Protein AF-A0A7S3EY22-F1 (afdb_monomer)

Structure (mmCIF, N/CA/C/O backbone):
data_AF-A0A7S3EY22-F1
#
_entry.id   AF-A0A7S3EY22-F1
#
loop_
_atom_site.group_PDB
_atom_site.id
_atom_site.type_symbol
_atom_site.label_atom_id
_atom_site.label_alt_id
_atom_site.label_comp_id
_atom_site.label_asym_id
_atom_site.label_entity_id
_atom_site.label_seq_id
_atom_site.pdbx_PDB_ins_code
_atom_site.Cartn_x
_atom_site.Cartn_y
_atom_site.Cartn_z
_atom_site.occupancy
_atom_site.B_iso_or_equiv
_atom_site.auth_seq_id
_atom_site.auth_comp_id
_atom_site.auth_asym_id
_atom_site.auth_atom_id
_atom_site.pdbx_PDB_model_num
ATOM 1 N N . TRP A 1 1 ? -25.133 13.272 4.040 1.00 41.12 1 TRP A N 1
ATOM 2 C CA . TRP A 1 1 ? -23.743 13.760 3.988 1.00 41.12 1 TRP A CA 1
ATOM 3 C C . TRP A 1 1 ? -23.729 14.962 3.056 1.00 41.12 1 TRP A C 1
ATOM 5 O O . TRP A 1 1 ? -24.110 14.798 1.907 1.00 41.12 1 TRP A O 1
ATOM 15 N N . ASN A 1 2 ? -23.430 16.163 3.563 1.00 35.38 2 ASN A N 1
ATOM 16 C CA . ASN A 1 2 ? -23.323 17.387 2.760 1.00 35.38 2 ASN A CA 1
ATOM 17 C C . ASN A 1 2 ? -21.847 17.788 2.724 1.00 35.38 2 ASN A C 1
ATOM 19 O O . ASN A 1 2 ? -21.303 18.203 3.747 1.00 35.38 2 ASN A O 1
ATOM 23 N N . ALA A 1 3 ? -21.202 17.667 1.565 1.00 42.19 3 ALA A N 1
ATOM 24 C CA . ALA A 1 3 ? -19.858 18.194 1.343 1.00 42.19 3 ALA A CA 1
ATOM 25 C C . ALA A 1 3 ? -19.921 19.720 1.162 1.00 42.19 3 ALA A C 1
ATOM 27 O O . ALA A 1 3 ? -19.762 20.237 0.065 1.00 42.19 3 ALA A O 1
ATOM 28 N N . SER A 1 4 ? -20.226 20.456 2.231 1.00 46.03 4 SER A N 1
ATOM 29 C CA . SER A 1 4 ? -20.411 21.915 2.187 1.00 46.03 4 SER A CA 1
ATOM 30 C C . SER A 1 4 ? -19.193 22.704 2.676 1.00 46.03 4 SER A C 1
ATOM 32 O O . SER A 1 4 ? -19.291 23.907 2.901 1.00 46.03 4 SER A O 1
ATOM 34 N N . SER A 1 5 ? -18.052 22.044 2.889 1.00 44.78 5 SER A N 1
ATOM 35 C CA . SER A 1 5 ? -16.849 22.672 3.435 1.00 44.78 5 SER A CA 1
ATOM 36 C C . SER A 1 5 ? -15.617 22.289 2.628 1.00 44.78 5 SER A C 1
ATOM 38 O O . SER A 1 5 ? -15.099 21.180 2.740 1.00 44.78 5 SER A O 1
ATOM 40 N N . THR A 1 6 ? -15.097 23.246 1.864 1.00 44.53 6 THR A N 1
ATOM 41 C CA . THR A 1 6 ? -13.788 23.141 1.206 1.00 44.53 6 THR A CA 1
ATOM 42 C C . THR A 1 6 ? -12.627 23.194 2.202 1.00 44.53 6 THR A C 1
ATOM 44 O O . THR A 1 6 ? -11.503 22.892 1.824 1.00 44.53 6 THR A O 1
ATOM 47 N N . LYS A 1 7 ? -12.868 23.486 3.496 1.00 48.25 7 LYS A N 1
ATOM 48 C CA . LYS A 1 7 ? -11.834 23.359 4.544 1.00 48.25 7 LYS A CA 1
ATOM 49 C C . LYS A 1 7 ? -11.343 21.920 4.731 1.00 48.25 7 LYS A C 1
ATOM 51 O O . LYS A 1 7 ? -10.283 21.743 5.317 1.00 48.25 7 LYS A O 1
ATOM 56 N N . LEU A 1 8 ? -12.100 20.920 4.267 1.00 43.78 8 LEU A N 1
ATOM 57 C CA . LEU A 1 8 ? -11.668 19.517 4.255 1.00 43.78 8 LEU A CA 1
ATOM 58 C C . LEU A 1 8 ? -10.657 19.213 3.139 1.00 43.78 8 LEU A C 1
ATOM 60 O O . LEU A 1 8 ? -9.974 18.200 3.213 1.00 43.78 8 LEU A O 1
ATOM 64 N N . LEU A 1 9 ? -10.536 20.096 2.145 1.00 46.56 9 LEU A N 1
ATOM 65 C CA . LEU A 1 9 ? -9.504 20.065 1.111 1.00 46.56 9 LEU A CA 1
ATOM 66 C C . LEU A 1 9 ? -8.701 21.373 1.209 1.00 46.56 9 LEU A C 1
ATOM 68 O O . LEU A 1 9 ? -8.792 22.212 0.306 1.00 46.56 9 LEU A O 1
ATOM 72 N N . PRO A 1 10 ? -7.992 21.625 2.333 1.00 42.44 10 PRO A N 1
ATOM 73 C CA . PRO A 1 10 ? -7.150 22.812 2.428 1.00 42.44 10 PRO A CA 1
ATOM 74 C C . PRO A 1 10 ? -6.200 22.765 1.238 1.00 42.44 10 PRO A C 1
ATOM 76 O O . PRO A 1 10 ? -5.618 21.707 1.025 1.00 42.44 10 PRO A O 1
ATOM 79 N N . GLN A 1 11 ? -6.147 23.857 0.454 1.00 40.69 11 GLN A N 1
ATOM 80 C CA . GLN A 1 11 ? -5.348 24.023 -0.772 1.00 40.69 11 GLN A CA 1
ATOM 81 C C . GLN A 1 11 ? -4.453 22.817 -1.033 1.00 40.69 11 GLN A C 1
ATOM 83 O O . GLN A 1 11 ? -3.434 22.689 -0.351 1.00 40.69 11 GLN A O 1
ATOM 88 N N . LEU A 1 12 ? -4.860 21.950 -1.968 1.00 46.34 12 LEU A N 1
ATOM 89 C CA . LEU A 1 12 ? -4.031 20.865 -2.480 1.00 46.34 12 LEU A CA 1
ATOM 90 C C . LEU A 1 12 ? -2.729 21.513 -2.958 1.00 46.34 12 LEU A C 1
ATOM 92 O O . LEU A 1 12 ? -2.655 22.068 -4.054 1.00 46.34 12 LEU A O 1
ATOM 96 N N . ARG A 1 13 ? -1.735 21.595 -2.072 1.00 45.28 13 ARG A N 1
ATOM 97 C CA . ARG A 1 13 ? -0.406 22.050 -2.445 1.00 45.28 13 ARG A CA 1
ATOM 98 C C . ARG A 1 13 ? 0.091 21.018 -3.448 1.00 45.28 13 ARG A C 1
ATOM 100 O O . ARG A 1 13 ? -0.273 19.847 -3.348 1.00 45.28 13 ARG A O 1
ATOM 107 N N . ALA A 1 14 ? 0.903 21.443 -4.413 1.00 50.50 14 ALA A N 1
ATOM 108 C CA . ALA A 1 14 ? 1.670 20.473 -5.178 1.00 50.50 14 ALA A CA 1
ATOM 109 C C . ALA A 1 14 ? 2.357 19.547 -4.162 1.00 50.50 14 ALA A C 1
ATOM 111 O O . ALA A 1 14 ? 3.033 20.056 -3.263 1.00 50.50 14 ALA A O 1
ATOM 112 N N . ASN A 1 15 ? 2.143 18.235 -4.307 1.00 65.81 15 ASN A N 1
ATOM 113 C CA . ASN A 1 15 ? 2.655 17.164 -3.445 1.00 65.81 15 ASN A CA 1
ATOM 114 C C . ASN A 1 15 ? 1.811 16.914 -2.184 1.00 65.81 15 ASN A C 1
ATOM 116 O O . ASN A 1 15 ? 1.805 17.705 -1.239 1.00 65.81 15 ASN A O 1
ATOM 120 N N . GLY A 1 16 ? 1.136 15.763 -2.164 1.00 73.06 16 GLY A N 1
ATOM 121 C CA . GLY A 1 16 ? 0.319 15.300 -1.049 1.00 73.06 16 GLY A CA 1
ATOM 122 C C . GLY A 1 16 ? -0.000 13.810 -1.150 1.00 73.06 16 GLY A C 1
ATOM 123 O O . GLY A 1 16 ? 0.602 13.083 -1.944 1.00 73.06 16 GLY A O 1
ATOM 124 N N . TYR A 1 17 ? -0.945 13.375 -0.319 1.00 82.69 17 TYR A N 1
ATOM 125 C CA . TYR A 1 17 ? -1.547 12.051 -0.406 1.00 82.69 17 TYR A CA 1
ATOM 126 C C . TYR A 1 17 ? -2.777 12.099 -1.309 1.00 82.69 17 TYR A C 1
ATOM 128 O O . TYR A 1 17 ? -3.705 12.868 -1.057 1.00 82.69 17 TYR A O 1
ATOM 136 N N . GLU A 1 18 ? -2.784 11.264 -2.340 1.00 85.12 18 GLU A N 1
ATOM 137 C CA . GLU A 1 18 ? -3.900 11.081 -3.264 1.00 85.12 18 GLU A CA 1
ATOM 138 C C . GLU A 1 18 ? -4.346 9.614 -3.278 1.00 85.12 18 GLU A C 1
ATOM 140 O O . GLU A 1 18 ? -3.735 8.747 -2.648 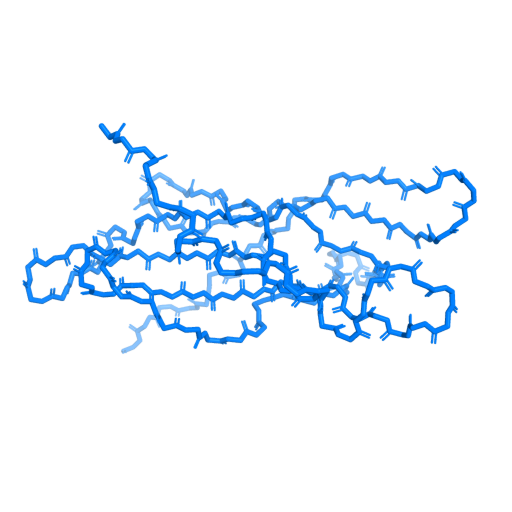1.00 85.12 18 GLU A O 1
ATOM 145 N N . ASP A 1 19 ? -5.453 9.342 -3.965 1.00 91.69 19 ASP A N 1
ATOM 146 C CA . ASP A 1 19 ? -6.013 8.002 -4.150 1.00 91.69 19 ASP A CA 1
ATOM 147 C C . ASP A 1 19 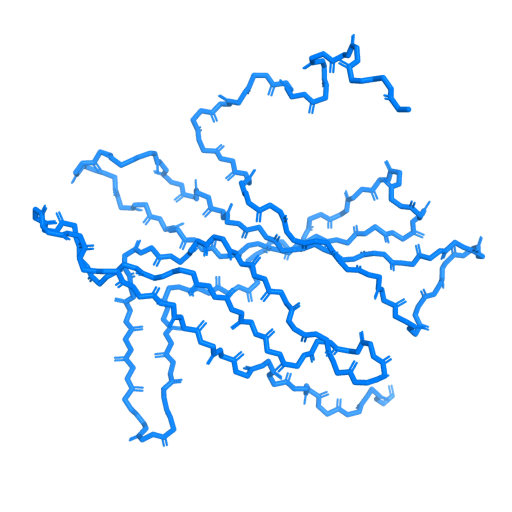? -6.144 7.159 -2.862 1.00 91.69 19 ASP A C 1
ATOM 149 O O . ASP A 1 19 ? -5.602 6.051 -2.787 1.00 91.69 19 ASP A O 1
ATOM 153 N N . PRO A 1 20 ? -6.846 7.652 -1.821 1.00 93.38 20 PRO A N 1
ATOM 154 C CA . PRO A 1 20 ? -6.999 6.899 -0.587 1.00 93.38 20 PRO A CA 1
ATOM 155 C C . PRO A 1 20 ? -7.809 5.616 -0.806 1.00 93.38 20 PRO A C 1
ATOM 157 O O . PRO A 1 20 ? -8.919 5.647 -1.342 1.00 93.38 20 PRO A O 1
ATOM 160 N N . HIS A 1 21 ? -7.314 4.508 -0.262 1.00 97.19 21 HIS A N 1
ATOM 161 C CA . HIS A 1 21 ? -8.100 3.301 -0.036 1.00 97.19 21 HIS A CA 1
ATOM 162 C C . HIS A 1 21 ? -8.167 2.991 1.455 1.00 97.19 21 HIS A C 1
ATOM 164 O O . HIS A 1 21 ? -7.140 2.778 2.095 1.00 97.19 21 HIS A O 1
ATOM 170 N N . ILE A 1 22 ? -9.387 2.959 1.996 1.00 96.75 22 ILE A N 1
ATOM 171 C CA . ILE A 1 22 ? -9.662 2.788 3.424 1.00 96.75 22 ILE A CA 1
ATOM 172 C C . ILE A 1 22 ? -10.291 1.420 3.669 1.00 96.75 22 ILE A C 1
ATOM 174 O O . ILE A 1 22 ? -11.230 1.036 2.972 1.00 96.75 22 ILE A O 1
ATOM 178 N N . TRP A 1 23 ? -9.850 0.731 4.721 1.00 96.81 23 TRP A N 1
ATOM 179 C CA . TRP A 1 23 ? -10.501 -0.481 5.212 1.00 96.81 23 TRP A CA 1
ATOM 180 C C . TRP A 1 23 ? -10.617 -0.494 6.734 1.00 96.81 23 TRP A C 1
ATOM 182 O O . TRP A 1 23 ? -9.881 0.181 7.455 1.00 96.81 23 TRP A O 1
ATOM 192 N N . ARG A 1 24 ? -11.582 -1.265 7.239 1.00 96.19 24 ARG A N 1
ATOM 193 C CA . ARG A 1 24 ? -11.739 -1.513 8.674 1.00 96.19 24 ARG A CA 1
ATOM 194 C C . ARG A 1 24 ? -10.825 -2.658 9.086 1.00 96.19 24 ARG A C 1
ATOM 196 O O . ARG A 1 24 ? -10.825 -3.695 8.432 1.00 96.19 24 ARG A O 1
ATOM 203 N N . ASP A 1 25 ? -10.128 -2.499 10.204 1.00 95.94 25 ASP A N 1
ATOM 204 C CA . ASP A 1 25 ? -9.478 -3.617 10.879 1.00 95.94 25 ASP A CA 1
ATOM 205 C C . ASP A 1 25 ? -10.556 -4.484 11.561 1.00 95.94 25 ASP A C 1
ATOM 207 O O . ASP A 1 25 ? -11.260 -3.996 12.458 1.00 95.94 25 ASP A O 1
ATOM 211 N N . PRO A 1 26 ? -10.747 -5.747 11.145 1.00 92.75 26 PRO A N 1
ATOM 212 C CA . PRO A 1 26 ? -11.779 -6.603 11.721 1.00 92.75 26 PRO A CA 1
ATOM 213 C C . PRO A 1 26 ? -11.447 -7.047 13.153 1.00 92.75 26 PRO A C 1
ATOM 215 O O . PRO A 1 26 ? -12.360 -7.404 13.897 1.00 92.75 26 PRO A O 1
ATOM 218 N N . GLN A 1 27 ? -10.171 -7.014 13.549 1.00 91.94 27 GLN A N 1
ATOM 219 C CA . GLN A 1 27 ? -9.675 -7.533 14.823 1.00 91.94 27 GLN A CA 1
ATOM 220 C C . GLN A 1 27 ? -9.520 -6.445 15.887 1.00 91.94 27 GLN A C 1
ATOM 222 O O . GLN A 1 27 ? -9.527 -6.750 17.080 1.00 91.94 27 GLN A O 1
ATOM 227 N N . ARG A 1 28 ? -9.359 -5.177 15.487 1.00 93.88 28 ARG A N 1
ATOM 228 C CA . ARG A 1 28 ? -9.045 -4.091 16.423 1.00 93.88 28 ARG A CA 1
ATOM 229 C C . ARG A 1 28 ? -10.206 -3.137 16.680 1.00 93.88 28 ARG A C 1
ATOM 231 O O . ARG A 1 28 ? -10.853 -2.597 15.784 1.00 93.88 28 ARG A O 1
ATOM 238 N N . THR A 1 29 ? -10.385 -2.851 17.965 1.00 95.75 29 THR A N 1
ATOM 239 C CA . THR A 1 29 ? -11.195 -1.743 18.474 1.00 95.75 29 THR A CA 1
ATOM 240 C C . THR A 1 29 ? -10.418 -1.010 19.554 1.00 95.75 29 THR A C 1
ATOM 242 O O . THR A 1 29 ? -9.690 -1.649 20.314 1.00 95.75 29 THR A O 1
ATOM 245 N N . LYS A 1 30 ? -10.611 0.302 19.683 1.00 95.75 30 LYS A N 1
ATOM 246 C CA . LYS A 1 30 ? -10.053 1.095 20.785 1.00 95.75 30 LYS A CA 1
ATOM 247 C C . LYS A 1 30 ? -11.162 1.931 21.404 1.00 95.75 30 LYS A C 1
ATOM 249 O O . LYS A 1 30 ? -11.913 2.603 20.703 1.00 95.75 30 LYS A O 1
ATOM 254 N N . SER A 1 31 ? -11.321 1.818 22.723 1.00 94.88 31 SER A N 1
ATOM 255 C CA . SER A 1 31 ? -12.401 2.483 23.470 1.00 94.88 31 SER A CA 1
ATOM 256 C C . SER A 1 31 ? -13.799 2.236 22.872 1.00 94.88 31 SER A C 1
ATOM 258 O O . SER A 1 31 ? -14.617 3.149 22.786 1.00 94.88 31 SER A O 1
ATOM 260 N N . GLY A 1 32 ? -14.057 1.008 22.403 1.00 94.38 32 GLY A N 1
ATOM 261 C CA . GLY A 1 32 ? -15.328 0.612 21.781 1.00 94.38 32 GLY A CA 1
ATOM 262 C C . GLY A 1 32 ? -15.545 1.109 20.345 1.00 94.38 32 GLY A C 1
ATOM 263 O O . GLY A 1 32 ? -16.598 0.844 19.771 1.00 94.38 32 GLY A O 1
ATOM 264 N N . LYS A 1 33 ? -14.575 1.806 19.745 1.00 95.75 33 LYS A N 1
ATOM 265 C CA . LYS A 1 33 ? -14.653 2.304 18.367 1.00 95.75 33 LYS A CA 1
ATOM 266 C C . LYS A 1 33 ? -13.856 1.418 17.405 1.00 95.75 33 LYS A C 1
ATOM 268 O O . LYS A 1 33 ? -12.836 0.855 17.815 1.00 95.75 33 LYS A O 1
ATOM 273 N N . PRO A 1 34 ? -14.297 1.270 16.143 1.00 96.06 34 PRO A N 1
ATOM 274 C CA . PRO A 1 34 ? -13.550 0.517 15.143 1.00 96.06 34 PRO A CA 1
ATOM 275 C C . PRO A 1 34 ? -12.223 1.203 14.810 1.00 96.06 34 PRO A C 1
ATOM 277 O O . PRO A 1 34 ? -12.149 2.433 14.765 1.00 96.06 34 PRO A O 1
ATOM 280 N N . VAL A 1 35 ? -11.201 0.392 14.538 1.00 96.88 35 VAL A N 1
ATOM 281 C CA . VAL A 1 35 ? -9.951 0.861 13.938 1.00 96.88 35 VAL A CA 1
ATOM 282 C C . VAL A 1 35 ? -10.075 0.802 12.414 1.00 96.88 35 VAL A C 1
ATOM 284 O O . VAL A 1 35 ? -10.558 -0.187 11.859 1.00 96.88 35 VAL A O 1
ATOM 287 N N . PHE A 1 36 ? -9.646 1.863 11.740 1.00 97.19 36 PHE A N 1
ATOM 288 C CA . PHE A 1 36 ? -9.547 1.942 10.287 1.00 97.19 36 PHE A CA 1
ATOM 289 C C . PHE A 1 36 ? -8.096 2.120 9.866 1.00 97.19 36 PHE A C 1
ATOM 291 O O . PHE A 1 36 ? -7.295 2.711 10.585 1.00 97.19 36 PHE A O 1
ATOM 298 N N . HIS A 1 37 ? -7.785 1.641 8.676 1.00 97.25 37 HIS A N 1
ATOM 299 C CA . HIS A 1 37 ? -6.519 1.839 7.996 1.00 97.25 37 HIS A CA 1
ATOM 300 C C . HIS A 1 37 ? -6.765 2.497 6.651 1.00 97.25 37 HIS A C 1
ATOM 302 O O . HIS A 1 37 ? -7.846 2.362 6.079 1.00 97.25 37 HIS A O 1
ATOM 308 N N . ALA A 1 38 ? -5.749 3.176 6.145 1.00 96.38 38 ALA A N 1
ATOM 309 C CA . ALA A 1 38 ? -5.744 3.760 4.825 1.00 96.38 38 ALA A CA 1
ATOM 310 C C . ALA A 1 38 ? -4.377 3.573 4.170 1.00 96.38 38 ALA A C 1
ATOM 312 O O . ALA A 1 38 ? -3.351 3.645 4.847 1.00 96.38 38 ALA A O 1
ATOM 313 N N . VAL A 1 39 ? -4.373 3.369 2.855 1.00 96.06 39 VAL A N 1
ATOM 314 C CA . VAL A 1 39 ? -3.187 3.516 2.004 1.00 96.06 39 VAL A CA 1
ATOM 315 C C . VAL A 1 39 ? -3.424 4.604 0.970 1.00 96.06 39 VAL A C 1
ATOM 317 O O . VAL A 1 39 ? -4.564 4.833 0.567 1.00 96.06 39 VAL A O 1
ATOM 320 N N . PHE A 1 40 ? -2.348 5.259 0.549 1.00 92.81 40 PHE A N 1
ATOM 321 C CA . PHE A 1 40 ? -2.385 6.416 -0.343 1.00 92.81 40 PHE A CA 1
ATOM 322 C C . PHE A 1 40 ? -1.285 6.324 -1.383 1.00 92.81 40 PHE A C 1
ATOM 324 O O . PHE A 1 40 ? -0.228 5.748 -1.118 1.00 92.81 40 PHE A O 1
ATOM 331 N N . HIS A 1 41 ? -1.503 6.962 -2.524 1.00 91.00 41 HIS A N 1
ATOM 332 C CA . HIS A 1 41 ? -0.405 7.402 -3.364 1.00 91.00 41 HIS A CA 1
ATOM 333 C C . HIS A 1 41 ? 0.249 8.637 -2.720 1.00 91.00 41 HIS A C 1
ATOM 335 O O . HIS A 1 41 ? -0.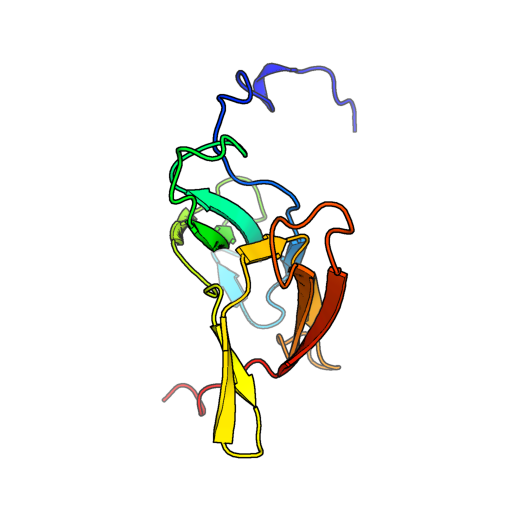417 9.636 -2.457 1.00 91.00 41 HIS A O 1
ATOM 341 N N . ALA A 1 42 ? 1.549 8.560 -2.438 1.00 86.00 42 ALA A N 1
ATOM 342 C CA . ALA A 1 42 ? 2.341 9.604 -1.805 1.00 86.00 42 ALA A CA 1
ATOM 343 C C . ALA A 1 42 ? 3.337 10.220 -2.791 1.00 86.00 42 ALA A C 1
ATOM 345 O O . ALA A 1 42 ? 4.340 9.610 -3.167 1.00 86.00 42 ALA A O 1
ATOM 346 N N . MET A 1 43 ? 3.078 11.471 -3.163 1.00 79.81 43 MET A N 1
ATOM 347 C CA . MET A 1 43 ? 3.887 12.218 -4.126 1.00 79.81 43 MET A CA 1
ATOM 348 C C . MET A 1 43 ? 5.045 12.944 -3.431 1.00 79.81 43 MET A C 1
ATOM 350 O O . MET A 1 43 ? 5.078 14.174 -3.359 1.00 79.81 43 MET A O 1
ATOM 354 N N . ILE A 1 44 ? 5.997 12.195 -2.873 1.00 70.56 44 ILE A N 1
ATOM 355 C CA . ILE A 1 44 ? 7.161 12.791 -2.208 1.00 70.56 44 ILE A CA 1
ATOM 356 C C . ILE A 1 44 ? 8.105 13.370 -3.274 1.00 70.56 44 ILE A C 1
ATOM 358 O O . ILE A 1 44 ? 8.593 12.661 -4.152 1.00 70.56 44 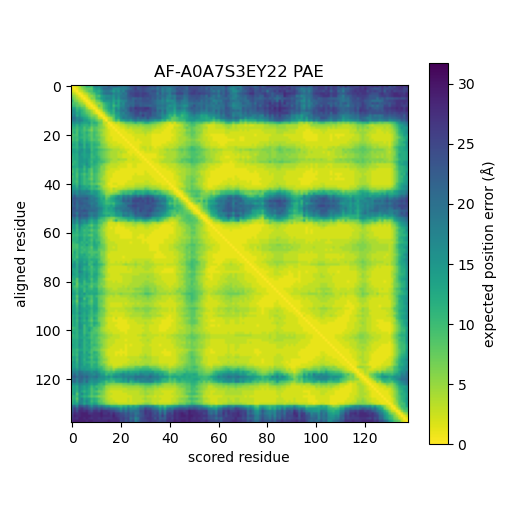ILE A O 1
ATOM 362 N N . GLY A 1 45 ? 8.407 14.667 -3.173 1.00 62.47 45 GLY A N 1
ATOM 363 C CA . GLY A 1 45 ? 9.477 15.302 -3.951 1.00 62.47 45 GLY A CA 1
ATOM 364 C C . GLY A 1 45 ? 9.076 16.046 -5.230 1.00 62.47 45 GLY A C 1
ATOM 365 O O . GLY A 1 45 ? 9.970 16.599 -5.864 1.00 62.47 45 GLY A O 1
ATOM 366 N N . GLY A 1 46 ? 7.792 16.141 -5.603 1.00 60.84 46 GLY A N 1
ATOM 367 C CA . GLY A 1 46 ? 7.370 16.999 -6.725 1.00 60.84 46 GLY A CA 1
ATOM 368 C C . GLY A 1 46 ? 6.352 16.394 -7.696 1.00 60.84 46 GLY A C 1
ATOM 369 O O . GLY A 1 46 ? 6.264 15.177 -7.859 1.00 60.84 46 GLY A O 1
ATOM 370 N N . TRP A 1 47 ? 5.636 17.277 -8.406 1.00 59.88 47 TRP A N 1
ATOM 371 C CA . TRP A 1 47 ? 4.826 16.945 -9.587 1.00 59.88 47 TRP A CA 1
ATOM 372 C C . TRP A 1 47 ? 5.733 16.599 -10.784 1.00 59.88 47 TRP A C 1
ATOM 374 O O . TRP A 1 47 ? 6.929 16.874 -10.733 1.00 59.88 47 TRP A O 1
ATOM 384 N N . HIS A 1 48 ? 5.184 16.012 -11.856 1.00 54.88 48 HIS A N 1
ATOM 385 C CA . HIS A 1 48 ? 5.906 15.489 -13.036 1.00 54.88 48 HIS A CA 1
ATOM 386 C C . HIS A 1 48 ? 6.635 16.564 -13.871 1.00 54.88 48 HIS A C 1
ATOM 388 O O . HIS A 1 48 ? 6.319 16.792 -15.038 1.00 54.88 48 HIS A O 1
ATOM 394 N N . GLY A 1 49 ? 7.619 17.243 -13.296 1.00 51.97 49 GLY A N 1
ATOM 395 C CA . GLY A 1 49 ? 8.646 17.932 -14.057 1.00 51.97 49 GLY A CA 1
ATOM 396 C C . GLY A 1 49 ? 9.765 16.937 -14.380 1.00 51.97 49 GLY A C 1
ATOM 397 O O . GLY A 1 49 ? 10.157 16.179 -13.494 1.00 51.97 49 GLY A O 1
ATOM 398 N N . PRO A 1 50 ? 10.328 16.945 -15.600 1.00 50.22 50 PRO A N 1
ATOM 399 C CA . PRO A 1 50 ? 11.477 16.105 -15.974 1.00 50.22 50 PRO A CA 1
ATOM 400 C C . PRO A 1 50 ? 12.738 16.360 -15.120 1.00 50.22 50 PRO A C 1
ATOM 402 O O . PRO A 1 50 ? 13.725 15.642 -15.234 1.00 50.22 50 PRO A O 1
ATOM 405 N N . GLU A 1 51 ? 12.699 17.388 -14.274 1.00 50.47 51 GLU A N 1
ATOM 406 C CA . GLU A 1 51 ? 13.744 17.850 -13.362 1.00 50.47 51 GLU A CA 1
ATOM 407 C C . GLU A 1 51 ? 13.578 17.369 -11.908 1.00 50.47 51 GLU A C 1
ATOM 409 O O . GLU A 1 51 ? 14.502 17.525 -11.110 1.00 50.47 51 GLU A O 1
ATOM 414 N N . PHE A 1 52 ? 12.443 16.753 -11.550 1.00 53.00 52 PHE A N 1
ATOM 415 C CA . PHE A 1 52 ? 12.206 16.242 -10.199 1.00 53.00 52 PHE A CA 1
ATOM 416 C C . PHE A 1 52 ? 12.414 14.727 -10.156 1.00 53.00 52 PHE A C 1
ATOM 418 O O . PHE A 1 52 ? 11.701 13.970 -10.811 1.00 53.00 52 PHE A O 1
ATOM 425 N N . ASN A 1 53 ? 13.370 14.279 -9.338 1.00 54.00 53 ASN A N 1
ATOM 426 C CA . ASN A 1 53 ? 13.501 12.880 -8.925 1.00 54.00 53 ASN A CA 1
ATOM 427 C C . ASN A 1 53 ? 12.363 12.546 -7.945 1.00 54.00 53 ASN A C 1
ATOM 429 O O . ASN A 1 53 ? 12.589 12.427 -6.740 1.00 54.00 53 ASN A O 1
ATOM 433 N N . ASN A 1 54 ? 11.122 12.545 -8.435 1.00 62.94 54 ASN A N 1
ATOM 434 C CA . ASN A 1 54 ? 9.959 12.310 -7.598 1.00 62.94 54 ASN A CA 1
ATOM 435 C C . ASN A 1 54 ? 9.892 10.835 -7.197 1.00 62.94 54 ASN A C 1
ATOM 437 O O . ASN A 1 54 ? 9.928 9.928 -8.026 1.00 62.94 54 ASN A O 1
ATOM 441 N N . THR A 1 55 ? 9.785 10.588 -5.897 1.00 65.69 55 THR A N 1
ATOM 442 C CA . THR A 1 55 ? 9.601 9.235 -5.384 1.00 65.69 55 THR A CA 1
ATOM 443 C C . THR A 1 55 ? 8.111 9.053 -5.138 1.00 65.69 55 THR A C 1
ATOM 445 O O . THR A 1 55 ? 7.579 9.485 -4.117 1.00 65.69 55 THR A O 1
ATOM 448 N N . GLN A 1 56 ? 7.426 8.447 -6.105 1.00 78.88 56 GLN A N 1
ATOM 449 C CA . GLN A 1 56 ? 5.989 8.176 -6.037 1.00 78.88 56 GLN A CA 1
ATOM 450 C C . GLN A 1 56 ? 5.734 6.848 -5.329 1.00 78.88 56 GLN A C 1
ATOM 452 O O . GLN A 1 56 ? 5.703 5.782 -5.943 1.00 78.88 56 GLN A O 1
ATOM 457 N N . VAL A 1 57 ? 5.642 6.913 -4.003 1.00 85.31 57 VAL A N 1
ATOM 458 C CA . VAL A 1 57 ? 5.536 5.741 -3.124 1.00 85.31 57 VAL A CA 1
ATOM 459 C C . VAL A 1 57 ? 4.125 5.582 -2.579 1.00 85.31 57 VAL A C 1
ATOM 461 O O . VAL A 1 57 ? 3.241 6.397 -2.820 1.00 85.31 57 VAL A O 1
ATOM 464 N N . GLY A 1 58 ? 3.911 4.517 -1.820 1.00 90.12 58 GLY A N 1
ATOM 465 C CA . GLY A 1 58 ? 2.727 4.348 -1.001 1.00 90.12 58 GLY A CA 1
ATOM 466 C C . GLY A 1 58 ? 2.933 4.855 0.409 1.00 90.12 58 GLY A C 1
ATOM 467 O O . GLY A 1 58 ? 3.978 4.578 0.991 1.00 90.12 58 GLY A O 1
ATOM 468 N N . ALA A 1 59 ? 1.924 5.492 0.992 1.00 90.38 59 ALA A N 1
ATOM 469 C CA . ALA A 1 59 ? 1.882 5.785 2.426 1.00 90.38 59 ALA A CA 1
ATOM 470 C C . ALA A 1 59 ? 0.771 5.002 3.127 1.00 90.38 59 ALA A C 1
ATOM 472 O O . ALA A 1 59 ? -0.169 4.541 2.476 1.00 90.38 59 ALA A O 1
ATOM 473 N N . HIS A 1 60 ? 0.875 4.868 4.449 1.00 94.31 60 HIS A N 1
ATOM 474 C CA . HIS A 1 60 ? -0.149 4.271 5.299 1.00 94.31 60 HIS A CA 1
ATOM 475 C C . HIS A 1 60 ? -0.518 5.203 6.454 1.00 94.31 60 HIS A C 1
ATOM 477 O O . HIS A 1 60 ? 0.337 5.838 7.060 1.00 94.31 60 HIS A O 1
ATOM 483 N N . ALA A 1 61 ? -1.802 5.228 6.803 1.00 93.69 61 ALA A N 1
ATOM 484 C CA . ALA A 1 61 ? -2.296 5.864 8.015 1.00 93.69 61 ALA A CA 1
ATOM 485 C C . ALA A 1 61 ? -3.330 4.970 8.701 1.00 93.69 61 ALA A C 1
ATOM 487 O O . ALA A 1 61 ? -3.953 4.116 8.070 1.00 93.69 61 ALA A O 1
ATOM 488 N N . TYR A 1 62 ? -3.567 5.192 9.990 1.00 95.81 62 TYR A N 1
ATOM 489 C CA . TYR A 1 62 ? -4.659 4.540 10.710 1.00 95.81 62 TYR A CA 1
ATOM 490 C C . TYR A 1 62 ? -5.459 5.531 11.551 1.00 95.81 62 TYR A C 1
ATOM 492 O O . TYR A 1 62 ? -4.962 6.574 11.969 1.00 95.81 62 TYR A O 1
ATOM 500 N N . SER A 1 63 ? -6.707 5.175 11.826 1.00 95.88 63 SER A N 1
ATOM 501 C CA . SER A 1 63 ? -7.576 5.848 12.781 1.00 95.88 63 SER A CA 1
ATOM 502 C C . SER A 1 63 ? -8.013 4.846 13.833 1.00 95.88 63 SER A C 1
ATOM 504 O O . SER A 1 63 ? -8.500 3.769 13.498 1.00 95.88 63 SER A O 1
ATOM 506 N N . ASP A 1 64 ? -7.857 5.192 15.106 1.00 96.56 64 ASP A N 1
ATOM 507 C CA . ASP A 1 64 ? -8.287 4.348 16.221 1.00 96.56 64 ASP A CA 1
ATOM 508 C C . ASP A 1 64 ? -9.472 4.925 17.008 1.00 96.56 64 ASP A C 1
ATOM 510 O O . ASP A 1 64 ? -9.859 4.393 18.045 1.00 96.56 64 ASP A O 1
ATOM 514 N N . ASP A 1 65 ? -10.102 5.975 16.486 1.00 94.00 65 ASP A N 1
ATOM 515 C CA . ASP A 1 65 ? -11.242 6.644 17.103 1.00 94.00 65 ASP A CA 1
ATOM 516 C C . ASP A 1 65 ? -12.503 6.610 16.230 1.00 94.00 65 ASP A C 1
ATOM 518 O O . ASP A 1 65 ? -13.414 7.414 16.432 1.00 94.00 65 ASP A O 1
ATOM 522 N N . GLY A 1 66 ? -12.594 5.655 15.304 1.00 92.50 66 GLY A N 1
ATOM 523 C CA . GLY A 1 66 ? -13.738 5.512 14.407 1.00 92.50 66 GLY A CA 1
ATOM 524 C C . GLY A 1 66 ? -13.705 6.440 13.190 1.00 92.50 66 GLY A C 1
ATOM 525 O O . GLY A 1 66 ? -14.760 6.724 12.627 1.00 92.50 66 GLY A O 1
ATOM 526 N N . GLY A 1 67 ? -12.521 6.893 12.773 1.00 90.69 67 GLY A N 1
ATOM 527 C CA . GLY A 1 67 ? -12.324 7.713 11.576 1.00 90.69 67 GLY A CA 1
ATOM 528 C C . GLY A 1 67 ? -12.348 9.222 11.830 1.00 90.69 67 GLY A C 1
ATOM 529 O O . GLY A 1 67 ? -12.410 9.981 10.863 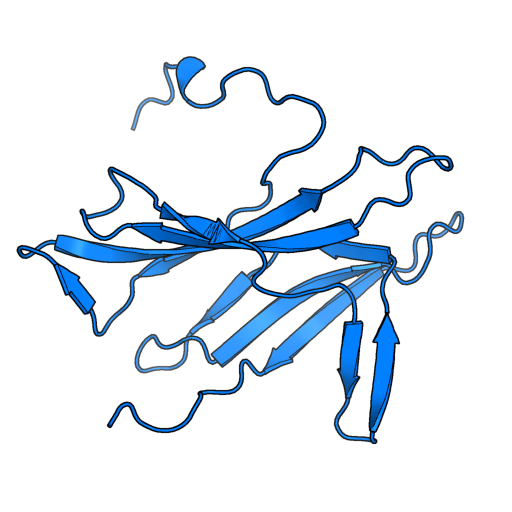1.00 90.69 67 GLY A O 1
ATOM 530 N N . HIS A 1 68 ? -12.324 9.676 13.089 1.00 89.19 68 HIS A N 1
ATOM 531 C CA . HIS A 1 68 ? -12.348 11.106 13.421 1.00 89.19 68 HIS A CA 1
ATOM 532 C C . HIS A 1 68 ? -10.960 11.745 13.364 1.00 89.19 68 HIS A C 1
ATOM 534 O O . HIS A 1 68 ? -10.839 12.892 12.934 1.00 89.19 68 HIS A O 1
ATOM 540 N N . SER A 1 69 ? -9.924 11.017 13.772 1.00 89.69 69 SER A N 1
ATOM 541 C CA . SER A 1 69 ? -8.525 11.427 13.665 1.00 89.69 69 SER A CA 1
ATOM 542 C C . SER A 1 69 ? -7.681 10.334 13.018 1.00 89.69 69 SER A C 1
ATOM 544 O O . SER A 1 69 ? -8.008 9.149 13.095 1.00 89.69 69 SER A O 1
ATOM 546 N N . TRP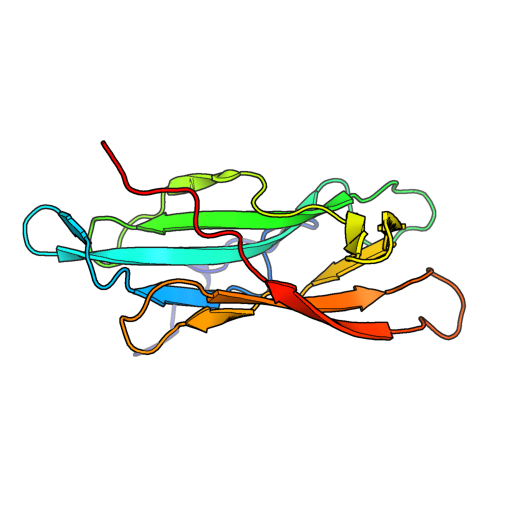 A 1 70 ? -6.607 10.750 12.347 1.00 90.25 70 TRP A N 1
ATOM 547 C CA . TRP A 1 70 ? -5.728 9.879 11.572 1.00 90.25 70 TRP A CA 1
ATOM 548 C C . TRP A 1 70 ? -4.276 10.091 11.987 1.00 90.25 70 TRP A C 1
ATOM 550 O O . TRP A 1 70 ? -3.826 11.225 12.140 1.00 90.25 70 TRP A O 1
ATOM 560 N N . THR A 1 71 ? -3.559 8.987 12.166 1.00 88.88 71 THR A N 1
ATOM 561 C CA . THR A 1 71 ? -2.121 8.940 12.428 1.00 88.88 71 THR A CA 1
ATOM 562 C C . THR A 1 71 ? -1.426 8.414 11.181 1.00 88.88 71 THR A C 1
ATOM 564 O O . THR A 1 71 ? -1.668 7.275 10.782 1.00 88.88 71 THR A O 1
ATOM 567 N N . ASP A 1 72 ? -0.592 9.249 10.567 1.00 87.12 72 ASP A N 1
ATOM 568 C CA . ASP A 1 72 ? 0.299 8.863 9.472 1.00 87.12 72 ASP A CA 1
ATOM 569 C C . ASP A 1 72 ? 1.432 7.974 10.010 1.00 87.12 72 ASP A C 1
ATOM 571 O O . ASP A 1 72 ? 2.009 8.270 11.059 1.00 87.12 72 ASP A O 1
ATOM 575 N N . THR A 1 73 ? 1.722 6.871 9.322 1.00 86.75 73 THR A N 1
ATOM 576 C CA . THR A 1 73 ? 2.830 5.958 9.644 1.00 86.75 73 THR A CA 1
ATOM 577 C C . THR A 1 73 ? 3.865 5.889 8.525 1.00 86.75 73 THR A C 1
ATOM 579 O O . THR A 1 73 ? 4.634 4.931 8.470 1.00 86.75 73 THR A O 1
ATOM 582 N N . GLU A 1 74 ? 3.867 6.876 7.632 1.00 85.12 74 GLU A N 1
ATOM 583 C CA . GLU A 1 74 ? 4.823 7.044 6.546 1.00 85.12 74 GLU A CA 1
ATOM 584 C C . GLU A 1 74 ? 4.727 5.943 5.470 1.00 85.12 74 GLU A C 1
ATOM 586 O O . GLU A 1 74 ? 3.642 5.459 5.134 1.00 85.12 74 GLU A O 1
ATOM 591 N N . THR A 1 75 ? 5.863 5.600 4.853 1.00 88.19 75 THR A N 1
ATOM 592 C CA . THR A 1 75 ? 5.926 4.780 3.637 1.00 88.19 75 THR A CA 1
ATOM 593 C C . THR A 1 75 ? 5.473 3.341 3.897 1.00 88.19 75 THR A C 1
ATOM 595 O O . THR A 1 75 ? 6.063 2.624 4.699 1.00 88.19 75 THR A O 1
ATOM 598 N N . ALA A 1 76 ? 4.463 2.894 3.151 1.00 90.81 76 ALA A N 1
ATOM 599 C CA . ALA A 1 76 ? 3.897 1.547 3.215 1.00 90.81 76 ALA A CA 1
ATOM 600 C C . ALA A 1 76 ? 4.451 0.609 2.136 1.00 90.81 76 ALA A C 1
ATOM 602 O O . ALA A 1 76 ? 4.606 -0.590 2.357 1.00 90.81 76 ALA A O 1
ATOM 603 N N . PHE A 1 77 ? 4.732 1.147 0.950 1.00 91.56 77 PHE A N 1
ATOM 604 C CA . PHE A 1 77 ? 5.324 0.412 -0.164 1.00 91.56 77 PHE A CA 1
ATOM 605 C C . PHE A 1 77 ? 6.142 1.365 -1.031 1.00 91.56 77 PHE A C 1
ATOM 607 O O . PHE A 1 77 ? 5.827 2.546 -1.125 1.00 91.56 77 PHE A O 1
ATOM 614 N N . ASN A 1 78 ? 7.188 0.861 -1.682 1.00 90.81 78 ASN A N 1
ATOM 615 C CA . ASN A 1 78 ? 8.038 1.649 -2.573 1.00 90.81 78 ASN A CA 1
ATOM 616 C C . ASN A 1 78 ? 7.809 1.266 -4.046 1.00 90.81 78 ASN A C 1
ATOM 618 O O . ASN A 1 78 ? 6.957 0.435 -4.369 1.00 90.81 78 ASN A O 1
ATOM 622 N N . LEU A 1 79 ? 8.599 1.867 -4.934 1.00 90.00 79 LEU A N 1
ATOM 623 C CA . LEU A 1 79 ? 8.547 1.667 -6.382 1.00 90.00 79 LEU A CA 1
ATOM 624 C C . LEU A 1 79 ? 9.073 0.308 -6.865 1.00 90.00 79 LEU A C 1
ATOM 626 O O . LEU A 1 79 ? 8.845 -0.045 -8.021 1.00 90.00 79 LEU A O 1
ATOM 630 N N . THR A 1 80 ? 9.782 -0.444 -6.025 1.00 91.19 80 THR A N 1
ATOM 631 C CA . THR A 1 80 ? 10.423 -1.700 -6.416 1.00 91.19 80 THR A CA 1
ATOM 632 C C . THR A 1 80 ? 9.545 -2.883 -6.045 1.00 91.19 80 THR A C 1
ATOM 634 O O . THR A 1 80 ? 9.181 -3.071 -4.887 1.00 91.19 80 THR A O 1
ATOM 637 N N . VAL A 1 81 ? 9.244 -3.725 -7.028 1.00 91.31 81 VAL A N 1
ATOM 638 C CA . VAL A 1 81 ? 8.577 -5.009 -6.812 1.00 91.31 81 VAL A CA 1
ATOM 639 C C . VAL A 1 81 ? 9.565 -6.132 -7.073 1.00 91.31 81 VAL A C 1
ATOM 641 O O . VAL A 1 81 ? 10.241 -6.139 -8.100 1.00 91.31 81 VAL A O 1
ATOM 644 N N . GLN A 1 82 ? 9.652 -7.047 -6.111 1.00 91.38 82 GLN A N 1
ATOM 645 C CA . GLN A 1 82 ? 10.408 -8.292 -6.196 1.00 91.38 82 GLN A CA 1
ATOM 646 C C . GLN A 1 82 ? 9.465 -9.400 -6.670 1.00 91.38 82 GLN A C 1
ATOM 648 O O . GLN A 1 82 ? 8.356 -9.518 -6.140 1.00 91.38 82 GLN A O 1
ATOM 653 N N . TYR A 1 83 ? 9.897 -10.188 -7.648 1.00 89.38 83 TYR A N 1
ATOM 654 C CA . TYR A 1 83 ? 9.145 -11.315 -8.194 1.00 89.38 83 TYR A CA 1
ATOM 655 C C . TYR A 1 83 ? 9.677 -12.645 -7.645 1.00 89.38 83 TYR A C 1
ATOM 657 O O . TYR A 1 83 ? 10.775 -12.726 -7.091 1.00 89.38 83 TYR A O 1
ATOM 665 N N . ASP A 1 84 ? 8.870 -13.694 -7.766 1.00 89.19 84 ASP A N 1
ATOM 666 C CA . ASP A 1 84 ? 9.164 -15.040 -7.262 1.00 89.19 84 ASP A CA 1
ATOM 667 C C . ASP A 1 84 ? 10.292 -15.752 -8.027 1.00 89.19 84 ASP A C 1
ATOM 669 O O . ASP A 1 84 ? 10.970 -16.612 -7.466 1.00 89.19 84 ASP A O 1
ATOM 673 N N . ASP A 1 85 ? 10.549 -15.347 -9.270 1.00 91.12 85 ASP A N 1
ATOM 674 C CA . ASP A 1 85 ? 11.699 -15.772 -10.075 1.00 91.12 85 ASP A CA 1
ATOM 675 C C . ASP A 1 85 ? 13.031 -15.107 -9.662 1.00 91.12 85 ASP A C 1
ATOM 677 O O . ASP A 1 85 ? 14.075 -15.360 -10.269 1.00 91.12 85 ASP A O 1
ATOM 681 N N . GLY A 1 86 ? 13.011 -14.268 -8.620 1.00 91.81 86 GLY A N 1
ATOM 682 C CA . GLY A 1 86 ? 14.170 -13.544 -8.100 1.00 91.81 86 GLY A CA 1
ATOM 683 C C . GLY A 1 86 ? 14.513 -12.268 -8.872 1.00 91.81 86 GLY A C 1
ATOM 684 O O . GLY A 1 86 ? 15.478 -11.586 -8.520 1.00 91.81 86 GLY A O 1
ATOM 685 N N . THR A 1 87 ? 13.750 -11.922 -9.912 1.00 92.75 87 THR A N 1
ATOM 686 C CA . THR A 1 87 ? 13.898 -10.648 -10.620 1.00 92.75 87 THR A CA 1
ATOM 687 C C . THR A 1 87 ? 13.191 -9.511 -9.882 1.00 92.75 87 THR A C 1
ATOM 689 O O . THR A 1 87 ? 12.400 -9.716 -8.959 1.00 92.75 87 THR A O 1
ATOM 692 N N . SER A 1 88 ? 13.474 -8.270 -10.285 1.00 92.88 88 SER A N 1
ATOM 693 C CA . SER A 1 88 ? 12.796 -7.093 -9.742 1.00 92.88 88 SER A CA 1
ATOM 694 C C . SER A 1 88 ? 12.517 -6.053 -10.816 1.00 92.88 88 SER A C 1
ATOM 696 O O . SER A 1 88 ? 13.193 -5.988 -11.843 1.00 92.88 88 SER A O 1
ATOM 698 N N . THR A 1 89 ? 11.509 -5.220 -10.581 1.00 90.56 89 THR A N 1
ATOM 699 C CA . THR A 1 89 ? 11.238 -4.029 -11.390 1.00 90.56 89 THR A CA 1
ATOM 700 C C . THR A 1 89 ? 11.064 -2.832 -10.474 1.00 90.56 89 THR A C 1
ATOM 702 O O . THR A 1 89 ? 10.228 -2.858 -9.574 1.00 90.56 89 THR A O 1
ATOM 705 N N . THR A 1 90 ? 11.831 -1.774 -10.729 1.00 90.94 90 THR A N 1
ATOM 706 C CA . THR A 1 90 ? 11.610 -0.454 -10.133 1.00 90.94 90 THR A CA 1
ATOM 707 C C . THR A 1 90 ? 10.817 0.390 -11.118 1.00 90.94 90 THR A C 1
ATOM 709 O O . THR A 1 90 ? 11.314 0.737 -12.187 1.00 90.94 90 THR A O 1
ATOM 712 N N . PHE A 1 91 ? 9.571 0.684 -10.765 1.00 88.19 91 PHE A N 1
ATOM 713 C CA . PHE A 1 91 ? 8.679 1.531 -11.550 1.00 88.19 91 PHE A CA 1
ATOM 714 C C . PHE A 1 91 ? 9.015 3.014 -11.358 1.00 88.19 91 PHE A C 1
ATOM 716 O O . PHE A 1 91 ? 9.667 3.385 -10.386 1.00 88.19 91 PHE A O 1
ATOM 723 N N . VAL A 1 92 ? 8.535 3.876 -12.257 1.00 84.44 92 VAL A N 1
ATOM 724 C CA . VAL A 1 92 ? 8.595 5.338 -12.047 1.00 84.44 92 VAL A CA 1
ATOM 725 C C . VAL A 1 92 ? 7.398 5.851 -11.247 1.00 84.44 92 VAL A C 1
ATOM 727 O O . VAL A 1 92 ? 7.475 6.907 -10.633 1.00 84.44 92 VAL A O 1
ATOM 730 N N . GLN A 1 93 ? 6.293 5.099 -11.242 1.00 85.81 93 GLN A N 1
ATOM 731 C CA . GLN A 1 93 ? 5.083 5.424 -10.489 1.00 85.81 93 GLN A CA 1
ATOM 732 C C . GLN A 1 93 ? 4.439 4.154 -9.951 1.00 85.81 93 GLN A C 1
ATOM 734 O O . GLN A 1 93 ? 4.358 3.153 -10.673 1.00 85.81 93 GLN A O 1
ATOM 739 N N . ARG A 1 94 ? 3.939 4.227 -8.715 1.00 90.38 94 ARG A N 1
ATOM 740 C CA . ARG A 1 94 ? 2.984 3.275 -8.149 1.00 90.38 94 ARG A CA 1
ATOM 741 C C . ARG A 1 94 ? 1.856 4.041 -7.471 1.00 90.38 94 ARG A C 1
ATOM 743 O O . ARG A 1 94 ? 2.048 4.629 -6.413 1.00 90.38 94 ARG A O 1
ATOM 750 N N . GLU A 1 95 ? 0.685 4.014 -8.087 1.00 90.62 95 GLU A N 1
ATOM 751 C CA . GLU A 1 95 ? -0.454 4.875 -7.753 1.00 90.62 95 GLU A CA 1
ATOM 752 C C . GLU A 1 95 ? -1.741 4.061 -7.560 1.00 90.62 95 GLU A C 1
ATOM 754 O O . GLU A 1 95 ? -1.774 2.851 -7.821 1.00 90.62 95 GLU A O 1
ATOM 759 N N . ARG A 1 96 ? -2.811 4.726 -7.104 1.00 94.81 96 ARG A N 1
ATOM 760 C CA . ARG A 1 96 ? -4.135 4.121 -6.875 1.00 94.81 96 ARG A CA 1
ATOM 761 C C . ARG A 1 96 ? -4.086 2.813 -6.078 1.00 94.81 96 ARG A C 1
ATOM 763 O O . ARG A 1 96 ? -4.586 1.790 -6.560 1.00 94.81 96 ARG A O 1
ATOM 770 N N . PRO A 1 97 ? -3.454 2.807 -4.890 1.00 96.19 97 PRO A N 1
ATOM 771 C CA . PRO A 1 97 ? -3.360 1.592 -4.107 1.00 96.19 97 PRO A CA 1
ATOM 772 C C . PRO A 1 97 ? -4.741 1.118 -3.668 1.00 96.19 97 PRO A C 1
ATOM 774 O O . PRO A 1 97 ? -5.581 1.900 -3.237 1.00 96.19 97 PRO A O 1
ATOM 777 N N . HIS A 1 98 ? -4.953 -0.188 -3.726 1.00 97.50 98 HIS A N 1
ATOM 778 C CA . HIS A 1 98 ? -6.157 -0.839 -3.245 1.00 97.50 98 HIS A CA 1
ATOM 779 C C . HIS A 1 98 ? -5.779 -2.119 -2.507 1.00 97.50 98 HIS A C 1
ATOM 781 O O . HIS A 1 98 ? -5.050 -2.957 -3.038 1.00 97.50 98 HIS A O 1
ATOM 787 N N . VAL A 1 99 ? -6.279 -2.294 -1.287 1.00 97.44 99 VAL A N 1
ATOM 788 C CA . VAL A 1 99 ? -6.011 -3.490 -0.488 1.00 97.44 99 VAL A CA 1
ATOM 789 C C . VAL A 1 99 ? -7.142 -4.487 -0.702 1.00 97.44 99 VAL A C 1
ATOM 791 O O . VAL A 1 99 ? -8.319 -4.179 -0.535 1.00 97.44 99 VAL A O 1
ATOM 794 N N . VAL A 1 100 ? -6.790 -5.708 -1.087 1.00 97.44 100 VAL A N 1
ATOM 795 C CA . VAL A 1 100 ? -7.730 -6.830 -1.140 1.00 97.44 100 VAL A CA 1
ATOM 796 C C . VAL A 1 100 ? -7.733 -7.504 0.220 1.00 97.44 100 VAL A C 1
ATOM 798 O O . VAL A 1 100 ? -6.682 -7.933 0.703 1.00 97.44 100 VAL A O 1
ATOM 801 N N . LEU A 1 101 ? -8.911 -7.624 0.824 1.00 95.88 101 LEU A N 1
ATOM 802 C CA . LEU A 1 101 ? -9.089 -8.311 2.099 1.00 95.88 101 LEU A CA 1
ATOM 803 C C . LEU A 1 101 ? -9.440 -9.786 1.881 1.00 95.88 101 LEU A C 1
ATOM 805 O O . LEU A 1 101 ? -10.157 -10.124 0.939 1.00 95.88 101 LEU A O 1
ATOM 809 N N . ASP A 1 102 ? -8.937 -10.655 2.753 1.00 94.94 102 ASP A N 1
ATOM 810 C CA . ASP A 1 102 ? -9.346 -12.056 2.823 1.00 94.94 102 ASP A CA 1
ATOM 811 C C . ASP A 1 102 ? -10.746 -12.216 3.455 1.00 94.94 102 ASP A C 1
ATOM 813 O O . ASP A 1 102 ? -11.396 -11.249 3.861 1.00 94.94 102 ASP A O 1
ATOM 817 N N . ALA A 1 103 ? -11.225 -13.459 3.561 1.00 94.12 103 ALA A N 1
ATOM 818 C CA . ALA A 1 103 ? -12.531 -13.765 4.149 1.00 94.12 103 ALA A CA 1
ATOM 819 C C . ALA A 1 103 ? -12.651 -13.390 5.641 1.00 94.12 103 ALA A C 1
ATOM 821 O O . ALA A 1 103 ? -13.764 -13.224 6.140 1.00 94.12 103 ALA A O 1
ATOM 822 N N . ALA A 1 104 ? -11.530 -13.254 6.353 1.00 92.69 104 ALA A N 1
ATOM 823 C CA . ALA A 1 104 ? -11.485 -12.798 7.739 1.00 92.69 104 ALA A CA 1
ATOM 824 C C . ALA A 1 104 ? -11.339 -11.266 7.849 1.00 92.69 104 ALA A C 1
ATOM 826 O O . ALA A 1 104 ? -11.373 -10.729 8.956 1.00 92.69 104 ALA A O 1
ATOM 827 N N . GLY A 1 105 ? -11.221 -10.563 6.717 1.00 92.12 105 GLY A N 1
ATOM 828 C CA . GLY A 1 105 ? -11.061 -9.116 6.624 1.00 92.12 105 GLY A CA 1
ATOM 829 C C . GLY A 1 105 ? -9.614 -8.629 6.764 1.00 92.12 105 GLY A C 1
ATOM 830 O O . GLY A 1 105 ? -9.410 -7.428 6.935 1.00 92.12 105 GLY A O 1
ATOM 831 N N . ASN A 1 106 ? -8.612 -9.513 6.716 1.00 93.69 106 ASN A N 1
ATOM 832 C CA . ASN A 1 106 ? -7.206 -9.110 6.791 1.00 93.69 106 ASN A CA 1
ATOM 833 C C . ASN A 1 106 ? -6.664 -8.740 5.401 1.00 93.69 106 ASN A C 1
ATOM 835 O O . ASN A 1 106 ? -7.054 -9.364 4.413 1.00 93.69 106 ASN A O 1
ATOM 839 N N . PRO A 1 107 ? -5.716 -7.791 5.296 1.00 94.94 107 PRO A N 1
ATOM 840 C CA . PRO A 1 107 ? -4.994 -7.530 4.053 1.00 94.94 107 PRO A CA 1
ATOM 841 C C . PRO A 1 107 ? -4.338 -8.798 3.489 1.00 94.94 107 PRO A C 1
ATOM 843 O O . PRO A 1 107 ? -3.592 -9.485 4.185 1.00 94.94 107 PRO A O 1
ATOM 846 N N . SER A 1 108 ? -4.611 -9.091 2.218 1.00 95.75 108 SER A N 1
ATOM 847 C CA . SER A 1 108 ? -4.047 -10.237 1.492 1.00 95.75 108 SER A CA 1
ATOM 848 C C . SER A 1 108 ? -3.176 -9.802 0.317 1.00 95.75 108 SER A C 1
ATOM 850 O O . SER A 1 108 ? -2.098 -10.352 0.106 1.00 95.75 108 SER A O 1
ATOM 852 N N . HIS A 1 109 ? -3.616 -8.790 -0.433 1.00 96.81 109 HIS A N 1
ATOM 853 C CA . HIS A 1 109 ? -2.905 -8.285 -1.602 1.00 96.81 109 HIS A CA 1
ATOM 854 C C . HIS A 1 109 ? -2.998 -6.765 -1.672 1.00 96.81 109 HIS A C 1
ATOM 856 O O . HIS A 1 109 ? -4.003 -6.172 -1.280 1.00 96.81 109 HIS A O 1
ATOM 862 N N . LEU A 1 110 ? -1.959 -6.154 -2.225 1.00 96.69 110 LEU A N 1
ATOM 863 C CA . LEU A 1 110 ? -1.933 -4.775 -2.670 1.00 96.69 110 LEU A CA 1
ATOM 864 C C . LEU A 1 110 ? -2.074 -4.757 -4.191 1.00 96.69 110 LEU A C 1
ATOM 866 O O . LEU A 1 110 ? -1.274 -5.356 -4.908 1.00 96.69 110 LEU A O 1
ATOM 870 N N . VAL A 1 111 ? -3.075 -4.041 -4.677 1.00 97.38 111 VAL A N 1
ATOM 871 C CA . VAL A 1 111 ? -3.262 -3.733 -6.091 1.00 97.38 111 VAL A CA 1
ATOM 872 C C . VAL A 1 111 ? -2.824 -2.294 -6.313 1.00 97.38 111 VAL A C 1
ATOM 874 O O . VAL A 1 111 ? -3.222 -1.416 -5.554 1.00 97.38 111 VAL A O 1
ATOM 877 N N . SER A 1 112 ? -2.003 -2.037 -7.326 1.00 95.62 112 SER A N 1
ATOM 878 C CA . SER A 1 112 ? -1.597 -0.672 -7.684 1.00 95.62 112 SER A CA 1
ATOM 879 C C . SER A 1 112 ? -1.457 -0.520 -9.194 1.00 95.62 112 SER A C 1
ATOM 881 O O . SER A 1 112 ? -1.034 -1.459 -9.876 1.00 95.62 112 SER A O 1
ATOM 883 N N . GLY A 1 113 ? -1.765 0.669 -9.708 1.00 94.31 113 GLY A N 1
ATOM 884 C CA . GLY A 1 113 ? -1.333 1.076 -11.042 1.00 94.31 113 GLY A CA 1
ATOM 885 C C . GLY A 1 113 ? 0.176 1.303 -11.044 1.00 94.31 113 GLY A C 1
ATOM 886 O O . GLY A 1 113 ? 0.713 1.843 -10.079 1.00 94.31 113 GLY A O 1
ATOM 887 N N . VAL A 1 114 ? 0.865 0.865 -12.094 1.00 92.19 114 VAL A N 1
ATOM 888 C CA . VAL A 1 114 ? 2.315 1.034 -12.244 1.00 92.19 114 VAL A CA 1
ATOM 889 C C . VAL A 1 114 ? 2.654 1.641 -13.596 1.00 92.19 114 VAL A C 1
ATOM 891 O O . VAL A 1 114 ? 1.993 1.337 -14.586 1.00 92.19 114 VAL A O 1
ATOM 894 N N . THR A 1 115 ? 3.705 2.460 -13.647 1.00 89.62 115 THR A N 1
ATOM 895 C CA . THR A 1 115 ? 4.277 2.991 -14.897 1.00 89.62 115 THR A CA 1
ATOM 896 C C . THR A 1 115 ? 5.741 2.573 -15.014 1.00 89.62 115 THR A C 1
ATOM 898 O O . THR A 1 115 ? 6.512 2.782 -14.077 1.00 89.62 115 THR A O 1
ATOM 901 N N . TYR A 1 116 ? 6.151 2.005 -16.154 1.00 84.12 116 TYR A N 1
ATOM 902 C CA . TYR A 1 116 ? 7.526 1.509 -16.344 1.00 84.12 116 TYR A CA 1
ATOM 903 C C . TYR A 1 116 ? 8.521 2.612 -16.727 1.00 84.12 116 TYR A C 1
ATOM 905 O O . TYR A 1 116 ? 9.695 2.530 -16.377 1.00 84.12 116 TYR A O 1
ATOM 913 N N . SER A 1 117 ? 8.083 3.638 -17.459 1.00 79.25 117 SER A N 1
ATOM 914 C CA . SER A 1 117 ? 8.937 4.758 -17.870 1.00 79.25 117 SER A CA 1
ATOM 915 C C . SER A 1 117 ? 8.117 5.995 -18.239 1.00 79.25 117 SER A C 1
ATOM 917 O O . SER A 1 117 ? 6.949 5.888 -18.610 1.00 79.25 117 SER A O 1
ATOM 919 N N . LEU A 1 118 ? 8.748 7.172 -18.189 1.00 73.50 118 LEU A N 1
ATOM 920 C CA . LEU A 1 118 ? 8.157 8.458 -18.595 1.00 73.50 118 LEU A CA 1
ATOM 921 C C . LEU A 1 118 ? 8.227 8.703 -20.119 1.00 73.50 118 LEU A C 1
ATOM 923 O O . LEU A 1 118 ? 8.220 9.843 -20.577 1.00 73.50 118 LEU A O 1
ATOM 927 N N . LEU A 1 119 ? 8.346 7.637 -20.918 1.00 72.75 119 LEU A N 1
ATOM 928 C CA . LEU A 1 119 ? 8.366 7.725 -22.379 1.00 72.75 119 LEU A CA 1
ATOM 929 C C . LEU A 1 119 ? 6.989 8.150 -22.928 1.00 72.75 119 LEU A C 1
ATOM 931 O O . LEU A 1 119 ? 5.989 8.004 -22.225 1.00 72.75 119 LEU A O 1
ATOM 935 N N . PRO A 1 120 ? 6.897 8.614 -24.193 1.00 64.62 120 PRO A N 1
ATOM 936 C CA . PRO A 1 120 ? 5.671 9.201 -24.751 1.00 64.62 120 PRO A CA 1
ATOM 937 C C . PRO A 1 120 ? 4.434 8.297 -24.682 1.00 64.62 120 PRO A C 1
ATOM 939 O O . PRO A 1 120 ? 3.310 8.780 -24.761 1.00 64.62 120 PRO A O 1
ATOM 942 N N . THR A 1 121 ? 4.637 6.986 -24.560 1.00 71.12 121 THR A N 1
ATOM 943 C CA . THR A 1 121 ? 3.569 5.988 -24.503 1.00 71.12 121 THR A CA 1
ATOM 944 C C . THR A 1 121 ? 3.124 5.639 -23.084 1.00 71.12 121 THR A C 1
ATOM 946 O O . THR A 1 121 ? 2.147 4.909 -22.966 1.00 71.12 121 THR A O 1
ATOM 949 N N . LEU A 1 122 ? 3.830 6.104 -22.038 1.00 72.81 122 LEU A N 1
ATOM 950 C CA . LEU A 1 122 ? 3.576 5.809 -20.617 1.00 72.81 122 LEU A CA 1
ATOM 951 C C . LEU A 1 122 ? 3.112 4.358 -20.401 1.00 72.81 122 LEU A C 1
ATOM 953 O O . LEU A 1 122 ? 1.953 4.128 -20.044 1.00 72.81 122 LEU A O 1
ATOM 957 N N . PRO A 1 123 ? 3.977 3.360 -20.680 1.00 83.50 123 PRO A N 1
ATOM 958 C CA . PRO A 1 123 ? 3.603 1.963 -20.519 1.00 83.50 123 PRO A CA 1
ATOM 959 C C . PRO A 1 123 ? 3.150 1.739 -19.078 1.00 83.50 123 PRO A C 1
ATOM 961 O O . PRO A 1 123 ? 3.934 1.904 -18.139 1.00 83.50 123 PRO A O 1
ATOM 964 N N . THR A 1 124 ? 1.872 1.408 -18.927 1.00 89.50 124 THR A N 1
ATOM 965 C CA . THR A 1 124 ? 1.193 1.280 -17.641 1.00 89.50 124 THR A CA 1
ATOM 966 C C . THR A 1 124 ? 0.524 -0.078 -17.533 1.00 89.50 124 THR A C 1
ATOM 968 O O . THR A 1 124 ? 0.096 -0.665 -18.528 1.00 89.50 124 THR A O 1
ATOM 971 N N . ALA A 1 125 ? 0.462 -0.598 -16.315 1.00 93.69 125 ALA A N 1
ATOM 972 C CA . ALA A 1 125 ? -0.201 -1.854 -16.006 1.00 93.69 125 ALA A CA 1
ATOM 973 C C . ALA A 1 125 ? -0.804 -1.803 -14.600 1.00 93.69 125 ALA A C 1
ATOM 975 O O . ALA A 1 125 ? -0.581 -0.864 -13.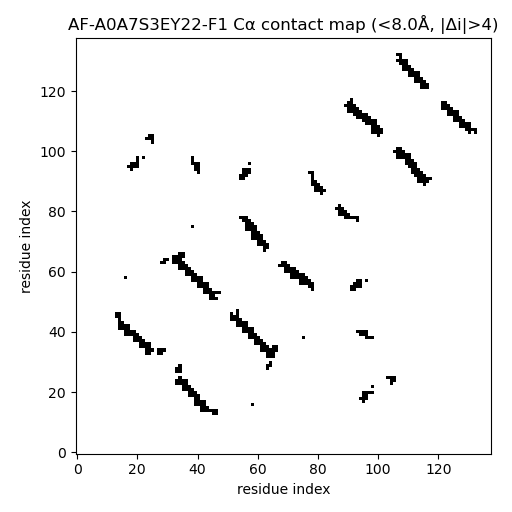835 1.00 93.69 125 ALA A O 1
ATOM 976 N N . THR A 1 126 ? -1.550 -2.842 -14.248 1.00 95.75 126 THR A N 1
ATOM 977 C CA . THR A 1 126 ? -1.935 -3.118 -12.866 1.00 95.75 126 THR A CA 1
ATOM 978 C C . THR A 1 126 ? -1.078 -4.258 -12.351 1.00 95.75 126 THR A C 1
ATOM 980 O O . THR A 1 126 ? -0.949 -5.280 -13.024 1.00 95.75 126 THR A O 1
ATOM 983 N N . ILE A 1 127 ? -0.528 -4.101 -11.150 1.00 94.81 127 ILE A N 1
ATOM 984 C CA . ILE A 1 127 ? 0.133 -5.192 -10.440 1.00 94.81 127 ILE A CA 1
ATOM 985 C C . ILE A 1 127 ? -0.692 -5.607 -9.229 1.00 94.81 127 ILE A C 1
ATOM 987 O O . ILE A 1 127 ? -1.273 -4.760 -8.548 1.00 94.81 127 ILE A O 1
ATOM 991 N N . VAL A 1 128 ? -0.723 -6.912 -8.970 1.00 95.75 128 VAL A N 1
ATOM 992 C CA . VAL A 1 128 ? -1.283 -7.508 -7.758 1.00 95.75 128 VAL A CA 1
ATOM 993 C C . VAL A 1 128 ? -0.125 -8.138 -7.000 1.00 95.75 128 VAL A C 1
ATOM 995 O O . VAL A 1 128 ? 0.500 -9.076 -7.483 1.00 95.75 128 VAL A O 1
ATOM 998 N N . GLN A 1 129 ? 0.182 -7.592 -5.831 1.00 94.38 129 GLN A N 1
ATOM 999 C CA . GLN A 1 129 ? 1.303 -8.009 -5.000 1.00 94.38 129 GLN A CA 1
ATOM 1000 C C . GLN A 1 129 ? 0.763 -8.626 -3.704 1.00 94.38 129 GLN A C 1
ATOM 1002 O O . GLN A 1 129 ? 0.015 -7.949 -2.996 1.00 94.38 129 GLN A O 1
ATOM 1007 N N . PRO A 1 130 ? 1.131 -9.866 -3.343 1.00 94.12 130 PRO A N 1
ATOM 1008 C CA . PRO A 1 130 ? 0.818 -10.408 -2.026 1.00 94.12 130 PRO A CA 1
ATOM 1009 C C . PRO A 1 130 ? 1.382 -9.511 -0.918 1.00 94.12 130 PRO A C 1
ATOM 1011 O O . PRO A 1 130 ? 2.533 -9.074 -0.978 1.00 94.12 130 PRO A O 1
ATOM 1014 N N . ILE A 1 131 ? 0.577 -9.243 0.107 1.00 91.31 131 ILE A N 1
ATOM 1015 C CA . ILE A 1 131 ? 1.058 -8.634 1.346 1.00 91.31 131 ILE A CA 1
ATOM 1016 C C . ILE A 1 131 ? 1.490 -9.799 2.224 1.00 91.31 131 ILE A C 1
ATOM 1018 O O . ILE A 1 131 ? 0.662 -10.624 2.608 1.00 91.31 131 ILE A O 1
ATOM 1022 N N . SER A 1 132 ? 2.787 -9.903 2.519 1.00 74.81 132 SER A N 1
ATOM 1023 C CA . SER A 1 132 ? 3.269 -10.925 3.444 1.00 74.81 132 SER A CA 1
ATOM 1024 C C . SER A 1 132 ? 2.545 -10.755 4.778 1.00 74.81 132 SER A C 1
ATOM 1026 O O . SER A 1 132 ? 2.719 -9.730 5.444 1.00 74.81 132 SER A O 1
ATOM 1028 N N . GLN A 1 133 ? 1.744 -11.742 5.182 1.00 56.50 133 GLN A N 1
ATOM 1029 C CA . GLN A 1 133 ? 1.277 -11.811 6.559 1.00 56.50 133 GLN A CA 1
ATOM 1030 C C . GLN A 1 133 ? 2.507 -12.135 7.400 1.00 56.50 133 GLN A C 1
ATOM 1032 O O . GLN A 1 133 ? 2.998 -13.262 7.386 1.00 56.50 133 GLN A O 1
ATOM 1037 N N . SER A 1 134 ? 3.077 -11.129 8.065 1.00 45.16 134 SER A N 1
ATOM 1038 C CA . SER A 1 134 ? 4.097 -11.391 9.073 1.00 45.16 134 SER A CA 1
ATOM 1039 C C . SER A 1 134 ? 3.500 -12.357 10.094 1.00 45.16 134 SER A C 1
ATOM 1041 O O . SER A 1 134 ? 2.356 -12.168 10.514 1.00 45.16 134 SER A O 1
ATOM 1043 N N . HIS A 1 135 ? 4.279 -13.380 10.439 1.00 36.88 135 HIS A N 1
ATOM 1044 C CA . HIS A 1 135 ? 3.980 -14.421 11.416 1.00 36.88 135 HIS A CA 1
ATOM 1045 C C . HIS A 1 135 ? 3.248 -13.902 12.664 1.00 36.88 135 HIS A C 1
ATOM 1047 O O . HIS A 1 135 ? 3.402 -12.742 13.047 1.00 36.88 135 HIS A O 1
ATOM 1053 N N . ALA A 1 136 ? 2.438 -14.790 13.252 1.00 33.00 136 ALA A N 1
ATOM 1054 C CA . ALA A 1 136 ? 1.627 -14.585 14.449 1.00 33.00 136 ALA A CA 1
ATOM 1055 C C . ALA A 1 136 ? 2.251 -13.596 15.447 1.00 33.00 136 ALA A C 1
ATOM 1057 O O . ALA A 1 136 ? 3.437 -13.669 15.755 1.00 33.00 136 ALA A O 1
ATOM 1058 N N . ARG A 1 137 ? 1.427 -12.669 15.940 1.00 42.81 137 ARG A N 1
ATOM 1059 C CA . ARG A 1 137 ? 1.802 -11.796 17.051 1.00 42.81 137 ARG A CA 1
ATOM 1060 C C . ARG A 1 137 ? 1.979 -12.675 18.295 1.00 42.81 137 ARG A C 1
ATOM 1062 O O . ARG A 1 137 ? 0.988 -13.254 1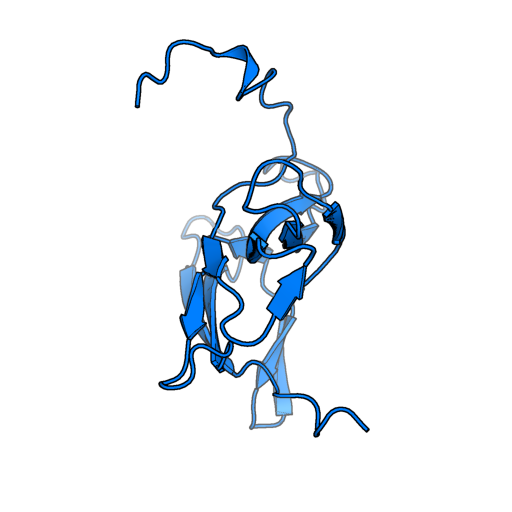8.737 1.00 42.81 137 ARG A O 1
ATOM 1069 N N . ASP A 1 138 ? 3.214 -12.784 18.779 1.00 34.38 138 ASP A N 1
ATOM 1070 C CA . ASP A 1 138 ? 3.550 -13.324 20.106 1.00 34.38 138 ASP A CA 1
ATOM 1071 C C . ASP A 1 138 ? 2.980 -12.441 21.232 1.00 34.38 138 ASP A C 1
ATOM 1073 O O . ASP A 1 138 ? 2.897 -11.200 21.040 1.00 34.38 138 ASP A O 1
#

Organism: NCBI:txid156174

Foldseek 3Di:
DDPPDCVVVDPPDFWDWAQKAKFWDLPDADPNATKMKIKTFGFPFGDPDPPTLTFGFMWMWMDRHNPPDIDTPGGDGGQKDADPVRDIARFSHWGNWYFDADPSRHGFWIKTKTFRDPPPVRDIDIDIGTDPPPDDDD

Nearest PDB structures (foldseek):
  6q0r-assembly1_C  TM=4.374E-01  e=1.411E+00  Homo sapiens
  6q0w-assembly1_C  TM=4.639E-01  e=2.168E+00  Homo sapiens
 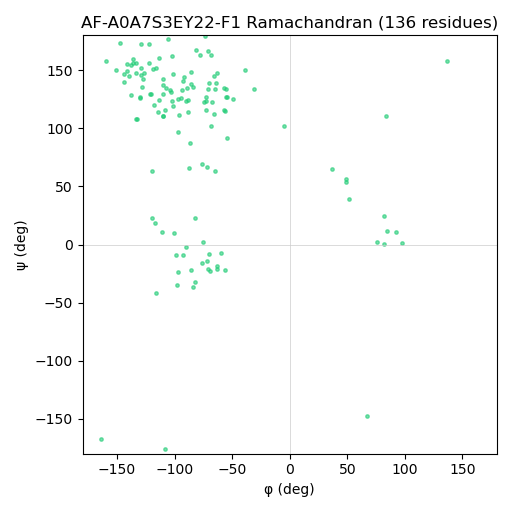 6pai-assembly1_C  TM=4.436E-01  e=4.850E+00  Homo sapiens
  5ohm-assembly2_H  TM=3.964E-01  e=9.237E+00  synthetic construct
  7qoo-assembly1_P  TM=2.475E-01  e=3.331E+00  Homo sapiens

Sequence (138 aa):
WNASSTKLLPQLRANGYEDPHIWRDPQRTKSGKPVFHAVFHAMIGGWHGPEFNNTQVGAHAYSDDGGHSWTDTETAFNLTVQYDDGTSTTFVQRERPHVVLDAAGNPSHLVSGVTYSLLPTLPTATIVQPISQSHARD

Radius of gyration: 16.85 Å; Cα contacts (8 Å, |Δi|>4): 291; chains: 1; bounding box: 38×40×48 Å

Secondary structure (DSSP, 8-state):
-----GGGS----SS-EEEEEEEEEEEEEETTEEEEEEEEEEEET-SS-TT---EEEEEEEEESSSSSS-EEEEEEE-SEEE-TTS-EEE-SEEEEEEEEE-TTS-EEEEEEEEES--STT--EEEEEEE--------

Solvent-accessible surface area (backbone atoms only — not comparable to full-atom values): 8037 Å² total; per-residue (Å²): 138,81,94,83,57,66,78,81,58,60,77,84,54,91,50,50,76,42,53,75,32,73,50,62,44,73,87,46,64,40,98,91,24,47,22,33,38,36,33,21,18,27,36,48,70,44,64,98,46,101,85,41,87,39,49,30,21,26,27,30,32,36,13,55,64,57,68,78,53,76,48,78,70,49,77,67,44,68,40,63,48,77,47,95,89,73,49,72,49,67,36,63,33,36,32,59,37,38,74,41,60,46,100,79,43,45,76,40,29,41,32,27,39,36,25,67,43,93,54,101,76,49,56,64,50,78,48,80,40,78,43,82,76,74,74,80,88,127

Mean predicted aligned error: 8.04 Å

pLDDT: mean 80.85, std 19.13, range [33.0, 97.5]